Protein AF-A0A351GF14-F1 (afdb_monomer)

Secondary structure (DSSP, 8-state):
-TTHHHHHHHHHHHHTSSHHHHHHHHHHHHHHHHHHHHHHHHHHHHHT-----------SS-TTTT---

pLDDT: mean 87.37, std 11.58, range [57.06, 98.38]

Foldseek 3Di:
DVCPVVVVVVVCCVQVVPPVNVCCVVVVVVVVVVVVVVVVVVVVVVVVPPPPPPDDDDDPPCPCPVVDD

Sequence (69 aa):
MNNIGIITGREYFTRVKKKSFILMTLLTPLLITAFYGIVIWVSVGQSSTVENQNIVVVDHSGIFMNKLE

Mean predicted aligned error: 10.01 Å

Structure (mmCIF, N/CA/C/O backbone):
data_AF-A0A351GF14-F1
#
_entry.id   AF-A0A351GF14-F1
#
loop_
_atom_site.group_PDB
_atom_site.id
_atom_site.type_symbol
_atom_site.label_atom_id
_atom_site.label_alt_id
_atom_site.label_comp_id
_atom_site.label_asym_id
_atom_site.label_entity_id
_atom_site.label_seq_id
_atom_site.pdbx_PDB_ins_code
_atom_site.Cartn_x
_atom_site.Cartn_y
_atom_site.Cartn_z
_atom_site.occupancy
_atom_site.B_iso_or_equiv
_atom_site.auth_seq_id
_atom_site.auth_comp_id
_atom_site.auth_asym_id
_atom_site.auth_atom_id
_atom_site.pdbx_PDB_model_num
ATOM 1 N N . MET A 1 1 ? -26.818 -16.361 20.319 1.00 64.81 1 MET A N 1
ATOM 2 C CA . MET A 1 1 ? -26.686 -15.541 19.087 1.00 64.81 1 MET A CA 1
ATOM 3 C C . MET A 1 1 ? -27.140 -14.086 19.264 1.00 64.81 1 MET A C 1
ATOM 5 O O . MET A 1 1 ? -26.770 -13.260 18.446 1.00 64.81 1 MET A O 1
ATOM 9 N N . ASN A 1 2 ? -27.847 -13.732 20.347 1.00 80.19 2 ASN A N 1
ATOM 10 C CA . ASN A 1 2 ? -28.395 -12.381 20.555 1.00 80.19 2 ASN A CA 1
ATOM 11 C C . ASN A 1 2 ? -27.358 -11.254 20.765 1.00 80.19 2 ASN A C 1
ATOM 13 O O . ASN A 1 2 ? -27.682 -10.084 20.607 1.00 80.19 2 ASN A O 1
ATOM 17 N N . ASN A 1 3 ? -26.109 -11.590 21.110 1.00 89.94 3 ASN A N 1
ATOM 18 C CA . ASN A 1 3 ? -25.102 -10.603 21.531 1.00 89.94 3 ASN A CA 1
ATOM 19 C C . ASN A 1 3 ? -24.080 -10.241 20.443 1.00 89.94 3 ASN A C 1
ATOM 21 O O . ASN A 1 3 ? -23.207 -9.411 20.685 1.00 89.94 3 ASN A O 1
ATOM 25 N N . ILE A 1 4 ? -24.166 -10.850 19.255 1.00 93.44 4 ILE A N 1
ATOM 26 C CA . ILE A 1 4 ? -23.164 -10.685 18.189 1.00 93.44 4 ILE A CA 1
ATOM 27 C C . ILE A 1 4 ? -23.023 -9.210 17.796 1.00 93.44 4 ILE A 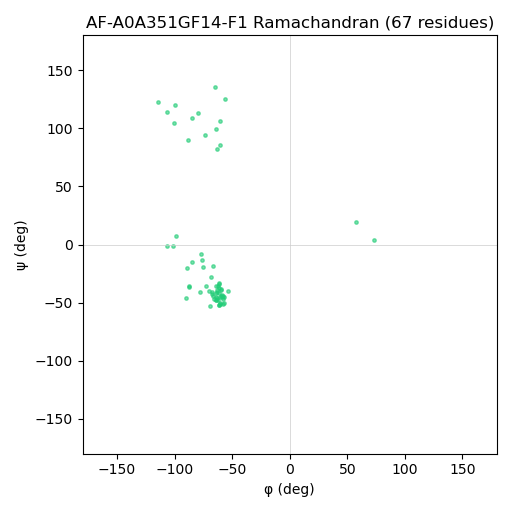C 1
ATOM 29 O O . ILE A 1 4 ? -21.911 -8.694 17.780 1.00 93.44 4 ILE A O 1
ATOM 33 N N . GLY A 1 5 ? -24.136 -8.499 17.587 1.00 93.88 5 GLY A N 1
ATOM 34 C CA . GLY A 1 5 ? -24.102 -7.078 17.221 1.00 93.88 5 GLY A CA 1
ATOM 35 C C . GLY A 1 5 ? -23.441 -6.186 18.279 1.00 93.88 5 GLY A C 1
ATOM 36 O O . GLY A 1 5 ? -22.685 -5.278 17.938 1.00 93.88 5 GLY A O 1
ATOM 37 N N . ILE A 1 6 ? -23.655 -6.481 19.566 1.00 94.81 6 ILE A N 1
ATOM 38 C CA . ILE A 1 6 ? -23.055 -5.733 20.683 1.00 94.81 6 ILE A CA 1
ATOM 39 C C . ILE A 1 6 ? -21.536 -5.940 20.702 1.00 94.81 6 ILE A C 1
ATOM 41 O O . ILE A 1 6 ? -20.773 -4.984 20.846 1.00 94.81 6 ILE A O 1
ATOM 45 N N . ILE A 1 7 ? -21.096 -7.186 20.516 1.00 94.31 7 ILE A N 1
ATOM 46 C CA . ILE A 1 7 ? -19.677 -7.554 20.498 1.00 94.31 7 ILE A CA 1
ATOM 47 C C . ILE A 1 7 ? -18.983 -6.919 19.287 1.00 94.31 7 ILE A C 1
ATOM 49 O O . ILE A 1 7 ? -17.949 -6.269 19.445 1.00 94.31 7 ILE A O 1
ATOM 53 N N . THR A 1 8 ? -19.580 -7.024 18.095 1.00 93.62 8 THR A N 1
ATOM 54 C CA . THR A 1 8 ? -19.044 -6.421 16.868 1.00 93.62 8 THR A CA 1
ATOM 55 C C . THR A 1 8 ? -18.954 -4.902 16.973 1.00 93.62 8 THR A C 1
ATOM 57 O O . THR A 1 8 ? -17.937 -4.335 16.582 1.00 93.62 8 THR A O 1
ATOM 60 N N . GLY A 1 9 ? -19.964 -4.234 17.540 1.00 94.19 9 GLY A N 1
ATOM 61 C CA . GLY A 1 9 ? -19.926 -2.788 17.755 1.00 94.19 9 GLY A CA 1
ATOM 62 C C . GLY A 1 9 ? -18.731 -2.375 18.613 1.00 94.19 9 GLY A C 1
ATOM 63 O O . GLY A 1 9 ? -17.931 -1.534 1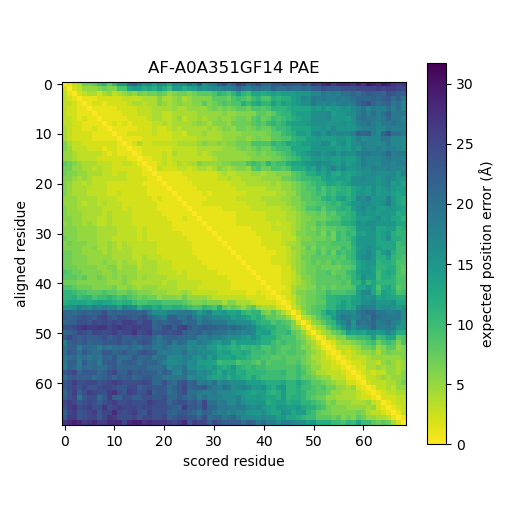8.201 1.00 94.19 9 GLY A O 1
ATOM 64 N N . ARG A 1 10 ? -18.553 -3.013 19.776 1.00 95.00 10 ARG A N 1
ATOM 65 C CA . ARG A 1 10 ? -17.440 -2.726 20.697 1.00 95.00 10 ARG A CA 1
ATOM 66 C C . ARG A 1 10 ? -16.071 -2.927 20.037 1.00 95.00 10 ARG A C 1
ATOM 68 O O . ARG A 1 10 ? -15.185 -2.079 20.173 1.00 95.00 10 ARG A O 1
ATOM 75 N N . GLU A 1 11 ? -15.924 -4.008 19.279 1.00 94.31 11 GLU A N 1
ATOM 76 C CA . GLU A 1 11 ? -14.689 -4.319 18.559 1.00 94.31 11 GLU A CA 1
ATOM 77 C C . GLU A 1 11 ? -14.415 -3.321 17.426 1.00 94.31 11 GLU A C 1
ATOM 79 O O . GLU A 1 11 ? -13.286 -2.858 17.260 1.00 94.31 11 GLU A O 1
ATOM 84 N N . TYR A 1 12 ? -15.453 -2.917 16.689 1.00 94.19 12 TYR A N 1
ATOM 85 C CA . TYR A 1 12 ? -15.355 -1.927 15.620 1.00 94.19 12 TYR A CA 1
ATOM 86 C C . TYR A 1 12 ? -14.896 -0.565 16.149 1.00 94.19 12 TYR A C 1
ATOM 88 O O . TYR A 1 12 ? -13.955 0.018 15.610 1.00 94.19 12 TYR A O 1
ATOM 96 N N . PHE A 1 13 ? -15.489 -0.064 17.239 1.00 93.88 13 PHE A N 1
ATOM 97 C CA . PHE A 1 13 ? -15.051 1.198 17.848 1.00 93.88 13 PHE A CA 1
ATOM 98 C C . PHE A 1 13 ? -13.598 1.135 18.329 1.00 93.88 13 PHE A C 1
ATOM 100 O O . PHE A 1 13 ? -12.878 2.124 18.228 1.00 93.88 13 PHE A O 1
ATOM 107 N N . THR A 1 14 ? -13.145 -0.027 18.797 1.00 94.19 14 THR A N 1
ATOM 108 C CA . THR A 1 14 ? -11.778 -0.200 19.302 1.00 94.19 14 THR A CA 1
ATOM 109 C C . THR A 1 14 ? -10.759 -0.322 18.167 1.00 94.19 14 THR A C 1
ATOM 111 O O . THR A 1 14 ? -9.674 0.259 18.228 1.00 94.19 14 THR A O 1
ATOM 114 N N . ARG A 1 15 ? -11.093 -1.053 17.097 1.00 91.94 15 ARG A N 1
ATOM 115 C CA . ARG A 1 15 ? -10.167 -1.320 15.990 1.00 91.94 15 ARG A CA 1
ATOM 116 C C . ARG A 1 15 ? -10.225 -0.283 14.884 1.00 91.94 15 ARG A C 1
ATOM 118 O O . ARG A 1 15 ? -9.169 0.147 14.440 1.00 91.94 15 ARG A O 1
ATOM 125 N N . VAL A 1 16 ? -11.419 0.110 14.446 1.00 93.12 16 VAL A N 1
ATOM 126 C CA . VAL A 1 16 ? -11.612 0.931 13.242 1.00 93.12 16 VAL A CA 1
ATOM 127 C C . VAL A 1 16 ? -11.519 2.423 13.540 1.00 93.12 16 VAL A C 1
ATOM 129 O O . VAL A 1 16 ? -10.939 3.156 12.747 1.00 93.12 16 VAL A O 1
ATOM 132 N N . LYS A 1 17 ? -11.998 2.895 14.701 1.00 90.50 17 LYS A N 1
ATOM 133 C CA . LYS A 1 17 ? -11.866 4.322 15.067 1.00 90.50 17 LYS A CA 1
ATOM 134 C C . LYS A 1 17 ? -10.475 4.724 15.563 1.00 90.50 17 LYS A C 1
ATOM 136 O O . L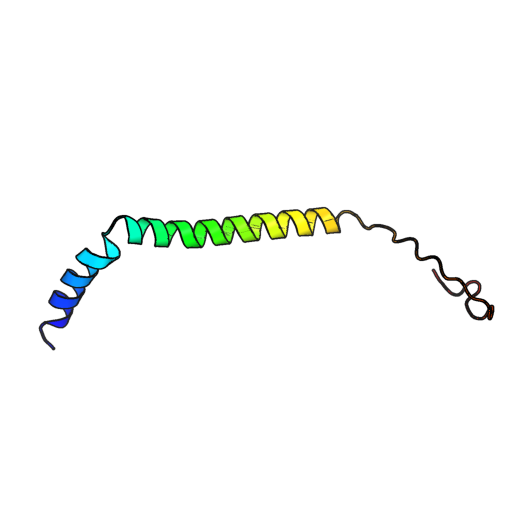YS A 1 17 ? -10.229 5.917 15.750 1.00 90.50 17 LYS A O 1
ATOM 141 N N . LYS A 1 18 ? -9.548 3.785 15.790 1.00 95.00 18 LYS A N 1
ATOM 142 C CA . LYS A 1 18 ? -8.183 4.157 16.188 1.00 95.00 18 LYS A CA 1
ATOM 143 C C . LYS A 1 18 ? -7.520 4.926 15.038 1.00 95.00 18 LYS A C 1
ATOM 145 O O . LYS A 1 18 ? -7.564 4.492 13.887 1.00 95.00 18 LYS A O 1
ATOM 150 N N . LYS A 1 19 ? -6.836 6.031 15.351 1.00 93.75 19 LYS A N 1
ATOM 151 C CA . LYS A 1 19 ? -6.162 6.874 14.341 1.00 93.75 19 LYS A CA 1
ATOM 152 C C . LYS A 1 19 ? -5.203 6.072 13.457 1.00 93.75 19 LYS A C 1
ATOM 154 O O . LYS A 1 19 ? -5.180 6.265 12.251 1.00 93.75 19 LYS A O 1
ATOM 159 N N . SER A 1 20 ? -4.470 5.127 14.050 1.00 95.12 20 SER A N 1
ATOM 160 C CA . SER A 1 20 ? -3.550 4.244 13.322 1.00 95.12 20 SER A CA 1
ATOM 161 C C . SER A 1 20 ? -4.251 3.352 12.289 1.00 95.12 20 SER 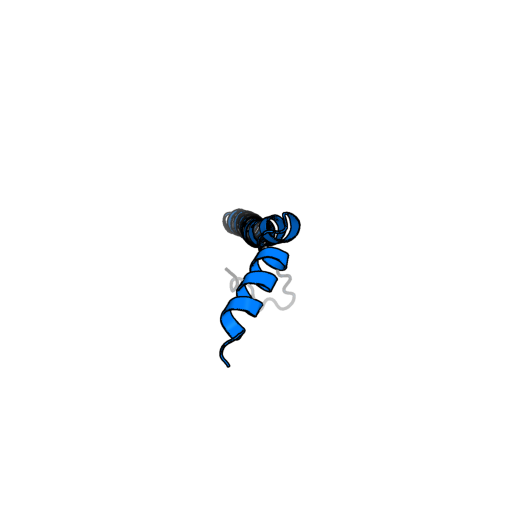A C 1
ATOM 163 O O . SER A 1 20 ? -3.674 3.124 11.235 1.00 95.12 20 SER A O 1
ATOM 165 N N . PHE A 1 21 ? -5.473 2.870 12.550 1.00 95.50 21 PHE A N 1
ATOM 166 C CA . PHE A 1 21 ? -6.207 2.043 11.586 1.00 95.50 21 PHE A CA 1
ATOM 167 C C . PHE A 1 21 ? -6.618 2.882 10.392 1.00 95.50 21 PHE A C 1
ATOM 169 O O . PHE A 1 21 ? -6.253 2.552 9.276 1.00 95.50 21 PHE A O 1
ATOM 176 N N . ILE A 1 22 ? -7.290 4.008 10.646 1.00 95.12 22 ILE A N 1
ATOM 177 C CA . ILE A 1 22 ? -7.743 4.921 9.593 1.00 95.12 22 ILE A CA 1
ATOM 178 C C . ILE A 1 22 ? -6.555 5.384 8.748 1.00 95.12 22 ILE A C 1
ATOM 180 O O . ILE A 1 22 ? -6.622 5.355 7.522 1.00 95.12 22 ILE A O 1
ATOM 184 N N . LEU A 1 23 ? -5.448 5.753 9.401 1.00 96.75 23 LEU A N 1
ATOM 185 C CA . LEU A 1 23 ? -4.241 6.180 8.710 1.00 96.75 23 LEU A CA 1
ATOM 186 C C . LEU A 1 23 ? -3.687 5.065 7.822 1.00 96.75 23 LEU A C 1
ATOM 188 O O . LEU A 1 23 ? -3.493 5.303 6.642 1.00 96.75 23 LEU A O 1
ATOM 192 N N . MET A 1 24 ? -3.477 3.854 8.344 1.00 96.25 24 MET A N 1
ATOM 193 C CA . MET A 1 24 ? -2.933 2.744 7.551 1.00 96.25 24 MET A CA 1
ATOM 194 C C . MET A 1 24 ? -3.875 2.324 6.416 1.00 96.25 24 MET A C 1
ATOM 196 O O . MET A 1 24 ? -3.419 2.117 5.296 1.00 96.25 24 MET A O 1
ATOM 200 N N . THR A 1 25 ? -5.185 2.263 6.667 1.00 95.69 25 THR A N 1
ATOM 201 C CA . THR A 1 25 ? -6.188 1.904 5.655 1.00 95.69 25 THR A CA 1
ATOM 202 C C . THR A 1 25 ? -6.210 2.883 4.484 1.00 95.69 25 THR A C 1
ATOM 204 O O . THR A 1 25 ? -6.450 2.455 3.362 1.00 95.69 25 THR A O 1
ATOM 207 N N . LEU A 1 26 ? -5.945 4.172 4.713 1.00 96.94 26 LEU A N 1
ATOM 208 C CA . LEU A 1 26 ? -5.858 5.171 3.642 1.00 96.94 26 LEU A CA 1
ATOM 209 C C . LEU A 1 26 ? -4.452 5.261 3.034 1.00 96.94 26 LEU A C 1
ATOM 211 O O . LEU A 1 26 ? -4.310 5.439 1.826 1.00 96.94 26 LEU A O 1
ATOM 215 N N . LEU A 1 27 ? -3.413 5.113 3.857 1.00 97.81 27 LEU A N 1
ATOM 216 C CA . LEU A 1 27 ? -2.019 5.222 3.439 1.00 97.81 27 LEU A CA 1
ATOM 217 C C . LEU A 1 27 ? -1.629 4.076 2.503 1.00 97.81 27 LEU A C 1
ATOM 219 O O . LEU A 1 27 ? -0.967 4.316 1.501 1.00 97.81 27 LEU A O 1
ATOM 223 N N . THR A 1 28 ? -2.044 2.839 2.793 1.00 97.50 28 THR A N 1
ATOM 224 C CA . THR A 1 28 ? -1.655 1.672 1.988 1.00 97.50 28 THR A CA 1
ATOM 225 C C . THR A 1 28 ? -2.138 1.764 0.532 1.00 97.50 28 THR A C 1
ATOM 227 O O . THR A 1 28 ? -1.289 1.665 -0.353 1.00 97.50 28 THR A O 1
ATOM 230 N N . PRO A 1 29 ? -3.429 2.014 0.227 1.00 97.50 29 PRO A N 1
ATOM 231 C CA . PRO A 1 29 ? -3.880 2.212 -1.151 1.00 97.50 29 PRO A CA 1
ATOM 232 C C . PRO A 1 29 ? -3.186 3.391 -1.836 1.00 97.50 29 PRO A C 1
ATOM 234 O O . PRO A 1 29 ? -2.830 3.295 -3.005 1.00 97.50 29 PRO A O 1
ATOM 237 N N . LEU A 1 30 ? -2.954 4.490 -1.110 1.00 98.38 30 LEU A N 1
ATOM 238 C CA . LEU A 1 30 ? -2.288 5.673 -1.653 1.00 98.38 30 LEU A CA 1
ATOM 239 C C . LEU A 1 30 ? -0.844 5.360 -2.058 1.00 98.38 30 LEU A C 1
ATOM 241 O O . LEU A 1 30 ? -0.431 5.710 -3.161 1.00 98.38 30 LEU A O 1
ATOM 245 N N . LEU A 1 31 ? -0.101 4.651 -1.205 1.00 98.25 31 LEU A N 1
ATOM 246 C CA . LEU A 1 31 ? 1.261 4.210 -1.503 1.00 98.25 31 LEU A CA 1
ATOM 247 C C . LEU A 1 31 ? 1.303 3.252 -2.695 1.00 98.25 31 LEU A C 1
ATOM 249 O O . LEU A 1 31 ? 2.182 3.391 -3.539 1.00 98.25 31 LEU A O 1
ATOM 253 N N . ILE A 1 32 ? 0.347 2.321 -2.797 1.00 98.06 32 ILE A N 1
ATOM 254 C CA . ILE A 1 32 ? 0.240 1.404 -3.941 1.00 98.06 32 ILE A CA 1
ATOM 255 C C . ILE A 1 32 ? 0.022 2.195 -5.235 1.00 98.06 32 ILE A C 1
ATOM 257 O O . ILE A 1 32 ? 0.760 2.005 -6.200 1.00 98.06 32 ILE A O 1
ATOM 261 N N . THR A 1 33 ? -0.948 3.111 -5.249 1.00 98.31 33 THR A N 1
ATOM 262 C CA . THR A 1 33 ? -1.240 3.955 -6.416 1.00 98.31 33 THR A CA 1
ATOM 263 C C . THR A 1 33 ? -0.035 4.809 -6.806 1.00 98.31 33 THR A C 1
ATOM 265 O O . THR A 1 33 ? 0.307 4.878 -7.984 1.00 98.31 33 THR A O 1
ATOM 268 N N . ALA A 1 34 ? 0.643 5.422 -5.833 1.00 98.25 34 ALA A N 1
ATOM 269 C CA . ALA A 1 34 ? 1.838 6.222 -6.083 1.00 98.25 34 ALA A CA 1
ATOM 270 C C . ALA A 1 34 ? 2.981 5.375 -6.663 1.00 98.25 34 ALA A C 1
ATOM 272 O O . ALA A 1 34 ? 3.592 5.765 -7.655 1.00 98.25 34 ALA A O 1
ATOM 273 N N . PHE A 1 35 ? 3.237 4.199 -6.086 1.00 98.31 35 PHE A N 1
ATOM 274 C CA . PHE A 1 35 ? 4.278 3.287 -6.550 1.00 98.31 35 PHE A CA 1
ATOM 275 C C . PHE A 1 35 ? 4.034 2.833 -7.993 1.00 98.31 35 PHE A C 1
ATOM 277 O O . PHE A 1 35 ? 4.908 2.993 -8.842 1.00 98.31 35 PHE A O 1
ATOM 284 N N . TYR A 1 36 ? 2.831 2.337 -8.298 1.00 97.75 36 TYR A N 1
ATOM 285 C CA . TYR A 1 36 ? 2.488 1.939 -9.665 1.00 97.75 36 TYR A CA 1
ATOM 286 C C . TYR A 1 36 ? 2.494 3.121 -10.635 1.00 97.75 36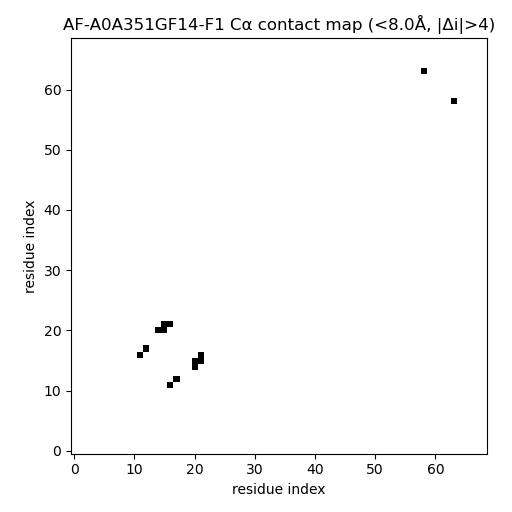 TYR A C 1
ATOM 288 O O . TYR A 1 36 ? 2.934 2.959 -11.770 1.00 97.75 36 TYR A O 1
ATOM 296 N N . GLY A 1 37 ? 2.071 4.309 -10.197 1.00 97.44 37 GLY A N 1
ATOM 297 C CA . GLY A 1 37 ? 2.155 5.527 -11.001 1.00 97.44 37 GLY A CA 1
ATOM 298 C C . GLY A 1 37 ? 3.589 5.843 -11.431 1.00 97.44 37 GLY A C 1
ATOM 299 O O . GLY A 1 37 ? 3.823 6.118 -12.606 1.00 97.44 37 GLY A O 1
ATOM 300 N N . ILE A 1 38 ? 4.556 5.730 -10.514 1.00 97.12 38 ILE A N 1
ATOM 301 C CA . ILE A 1 38 ? 5.983 5.913 -10.821 1.00 97.12 38 ILE A CA 1
ATOM 302 C C . ILE A 1 38 ? 6.468 4.842 -11.801 1.00 97.12 38 ILE A C 1
ATOM 304 O O . ILE A 1 38 ? 7.107 5.180 -12.794 1.00 97.12 38 ILE A O 1
ATOM 308 N N . VAL A 1 39 ? 6.155 3.567 -11.548 1.00 96.50 39 VAL A N 1
ATOM 309 C CA . VAL A 1 39 ? 6.565 2.457 -12.426 1.00 96.50 39 VAL A CA 1
ATOM 310 C C . VAL A 1 39 ? 6.057 2.681 -13.848 1.00 96.50 39 VAL A C 1
ATOM 312 O O . VAL A 1 39 ? 6.845 2.654 -14.787 1.00 96.50 39 VAL A O 1
ATOM 315 N N . ILE A 1 40 ? 4.764 2.975 -14.007 1.00 95.56 40 ILE A N 1
ATOM 316 C CA . ILE A 1 40 ? 4.151 3.234 -15.314 1.00 95.56 40 ILE A CA 1
ATOM 317 C C . ILE A 1 40 ? 4.808 4.440 -15.989 1.00 95.56 40 ILE A C 1
ATOM 319 O O . ILE A 1 40 ? 5.143 4.365 -17.169 1.00 95.56 40 ILE A O 1
ATOM 323 N N . TRP A 1 41 ? 5.026 5.534 -15.255 1.00 93.88 41 TRP A N 1
ATOM 324 C CA . TRP A 1 41 ? 5.661 6.734 -15.797 1.00 93.88 41 TRP A CA 1
ATOM 325 C C . TRP A 1 41 ? 7.070 6.450 -16.339 1.00 93.88 41 TRP A C 1
ATOM 327 O O . TRP A 1 41 ? 7.382 6.847 -17.462 1.00 93.88 41 TRP A O 1
ATOM 337 N N . VAL A 1 42 ? 7.890 5.699 -15.595 1.00 92.94 42 VAL A N 1
ATOM 338 C CA . VAL A 1 42 ? 9.230 5.286 -16.047 1.00 92.94 42 VAL A CA 1
ATOM 339 C C . VAL A 1 42 ? 9.141 4.367 -17.267 1.00 92.94 42 VAL A C 1
ATOM 341 O O . VAL A 1 42 ? 9.832 4.600 -18.257 1.00 92.94 42 VAL A O 1
ATOM 344 N N . SER A 1 43 ? 8.282 3.345 -17.234 1.00 90.00 43 SER A N 1
ATOM 345 C CA . SER A 1 43 ? 8.156 2.378 -18.332 1.00 90.00 43 SER A CA 1
ATOM 346 C C . SER A 1 43 ? 7.670 3.017 -19.638 1.00 90.00 43 SER A C 1
ATOM 348 O O . SER A 1 43 ? 8.170 2.681 -20.712 1.00 90.00 43 SER A O 1
ATOM 350 N N . VAL A 1 44 ? 6.729 3.962 -19.565 1.00 87.44 44 VAL A N 1
ATOM 351 C CA . VAL A 1 44 ? 6.247 4.713 -20.737 1.00 87.44 44 VAL A CA 1
ATOM 352 C C . VAL A 1 44 ? 7.319 5.678 -21.253 1.00 87.44 44 VAL A C 1
ATOM 354 O O . VAL A 1 44 ? 7.522 5.795 -22.463 1.00 87.44 44 VAL A O 1
ATOM 357 N N . GLY A 1 45 ? 8.053 6.332 -20.348 1.00 81.06 45 GLY A N 1
ATOM 358 C CA . GLY A 1 45 ? 9.181 7.188 -20.715 1.00 81.06 45 GLY A CA 1
ATOM 359 C C . GLY A 1 45 ? 10.276 6.436 -21.480 1.00 81.06 45 GLY A C 1
ATOM 360 O O . GLY A 1 45 ? 10.815 6.964 -22.446 1.00 81.06 45 GLY A O 1
ATOM 361 N N . GLN A 1 46 ? 10.561 5.185 -21.103 1.00 71.50 46 GLN A N 1
ATOM 362 C CA . GLN A 1 46 ? 11.559 4.343 -21.776 1.00 71.50 46 GLN A CA 1
ATOM 363 C C . GLN A 1 46 ? 11.101 3.829 -23.146 1.00 71.50 46 GLN A C 1
ATOM 365 O O . GLN A 1 46 ? 11.905 3.747 -24.065 1.00 71.50 46 GLN A O 1
ATOM 370 N N . SER A 1 47 ? 9.815 3.518 -23.316 1.00 62.88 47 SER A N 1
ATOM 371 C CA . SER A 1 47 ? 9.284 2.960 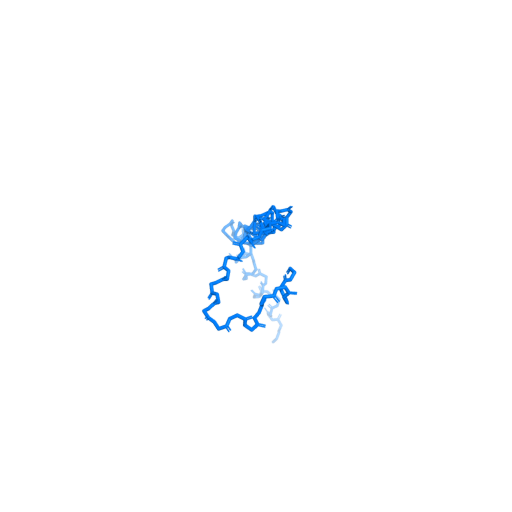-24.573 1.00 62.88 47 SER A CA 1
ATOM 372 C C . SER A 1 47 ? 9.111 3.991 -25.696 1.00 62.88 47 SER A C 1
ATOM 374 O O . SER A 1 47 ? 8.963 3.613 -26.855 1.00 62.88 47 SER A O 1
ATOM 376 N N . SER A 1 48 ? 9.176 5.289 -25.379 1.00 59.00 48 SER A N 1
ATOM 377 C CA . SER A 1 48 ? 9.205 6.365 -26.385 1.00 59.00 48 SER A CA 1
ATOM 378 C C . SER A 1 48 ? 10.571 6.493 -27.069 1.00 59.00 48 SER A C 1
ATOM 380 O O . SER A 1 48 ? 10.666 7.041 -28.167 1.00 59.00 48 SER A O 1
ATOM 382 N N . THR A 1 49 ? 11.623 5.954 -26.451 1.00 57.06 49 THR A N 1
ATOM 383 C CA . THR A 1 49 ? 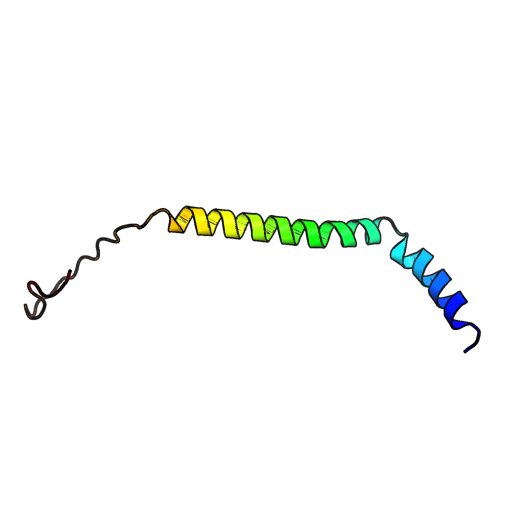12.910 5.752 -27.105 1.00 57.06 49 THR A CA 1
ATOM 384 C C . THR A 1 49 ? 12.861 4.379 -27.757 1.00 57.06 49 THR A C 1
ATOM 386 O O . THR A 1 49 ? 13.222 3.372 -27.152 1.00 57.06 49 THR A O 1
ATOM 389 N N . VAL A 1 50 ? 12.416 4.320 -29.013 1.00 60.22 50 VAL A N 1
ATOM 390 C CA . VAL A 1 50 ? 12.875 3.255 -29.910 1.00 60.22 50 VAL A CA 1
ATOM 391 C C . VAL A 1 50 ? 14.376 3.488 -30.047 1.00 60.22 50 VAL A C 1
ATOM 393 O O . VAL A 1 50 ? 14.833 4.202 -30.936 1.00 60.22 50 VAL A O 1
ATOM 396 N N . GLU A 1 51 ? 15.152 3.004 -29.077 1.00 62.31 51 GLU A N 1
ATOM 397 C CA . GLU A 1 51 ? 16.587 2.900 -29.246 1.00 62.31 51 GLU A CA 1
ATOM 398 C C . GLU A 1 51 ? 16.744 1.961 -30.431 1.00 62.31 51 GLU A C 1
ATOM 400 O O . GLU A 1 51 ? 16.473 0.765 -30.323 1.00 62.31 51 GLU A O 1
ATOM 405 N N . ASN A 1 52 ? 17.116 2.513 -31.585 1.00 65.00 52 ASN A N 1
ATOM 406 C CA . ASN A 1 52 ? 17.694 1.729 -32.661 1.00 65.00 52 ASN A CA 1
ATOM 407 C C . ASN A 1 52 ? 18.967 1.113 -32.083 1.00 65.00 52 ASN A C 1
ATOM 409 O O . ASN A 1 52 ? 20.049 1.698 -32.137 1.00 65.00 52 ASN A O 1
ATOM 413 N N . GLN A 1 53 ? 18.792 -0.030 -31.426 1.00 69.81 53 GLN A N 1
ATOM 414 C CA . GLN A 1 53 ? 19.844 -0.834 -30.846 1.00 69.81 53 GLN A CA 1
ATOM 415 C C . GLN A 1 53 ? 20.687 -1.299 -32.029 1.00 69.81 53 GLN A C 1
ATOM 417 O O . GLN A 1 53 ? 20.295 -2.189 -32.779 1.00 69.81 53 GLN A O 1
ATOM 422 N N . ASN A 1 54 ? 21.811 -0.619 -32.255 1.00 73.81 54 ASN A N 1
ATOM 423 C CA . ASN A 1 54 ? 22.730 -0.970 -33.324 1.00 73.81 54 ASN A CA 1
ATOM 424 C C . ASN A 1 54 ? 23.462 -2.249 -32.905 1.00 73.81 54 ASN A C 1
ATOM 426 O O . ASN A 1 54 ? 24.424 -2.211 -32.135 1.00 73.81 54 ASN A O 1
ATOM 430 N N . ILE A 1 55 ? 22.937 -3.391 -33.347 1.00 80.38 55 ILE A N 1
ATOM 431 C CA . ILE A 1 55 ? 23.518 -4.702 -33.078 1.00 80.38 55 ILE A CA 1
ATOM 432 C C . ILE A 1 55 ? 24.591 -4.954 -34.134 1.00 80.38 55 ILE A C 1
ATOM 434 O O . ILE A 1 55 ? 24.298 -5.206 -35.301 1.00 80.38 55 ILE A O 1
ATOM 438 N N . VAL A 1 56 ? 25.853 -4.910 -33.713 1.00 82.00 56 VAL A N 1
ATOM 439 C CA . VAL A 1 56 ? 26.980 -5.261 -34.579 1.00 82.00 56 VAL A CA 1
ATOM 440 C C . VAL A 1 56 ? 27.108 -6.779 -34.632 1.00 82.00 56 VAL A C 1
ATOM 442 O O . VAL A 1 56 ? 27.442 -7.422 -33.637 1.00 82.00 56 VAL A O 1
ATOM 445 N N . VAL A 1 57 ? 26.860 -7.354 -35.807 1.00 84.50 57 VAL A N 1
ATOM 446 C CA . VAL A 1 57 ? 27.025 -8.788 -36.065 1.00 84.50 57 VAL A CA 1
ATOM 447 C C . VAL A 1 57 ? 28.358 -9.021 -36.773 1.00 84.50 57 VAL A C 1
ATOM 449 O O . VAL A 1 57 ? 28.588 -8.503 -37.863 1.00 84.50 57 VAL A O 1
ATOM 452 N N . VAL A 1 58 ? 29.242 -9.811 -36.158 1.00 85.50 58 VAL A N 1
ATOM 453 C CA . VAL A 1 58 ? 30.515 -10.231 -36.764 1.00 85.50 58 VAL A CA 1
ATOM 454 C C . VAL A 1 58 ? 30.348 -11.648 -37.304 1.00 85.50 58 VAL A C 1
ATOM 456 O O . VAL A 1 58 ? 30.318 -12.610 -36.539 1.00 85.50 58 VAL A O 1
ATOM 459 N N . ASP A 1 59 ? 30.225 -11.773 -38.626 1.00 87.00 59 ASP A N 1
ATOM 460 C CA . ASP A 1 59 ? 30.111 -13.060 -39.315 1.00 87.00 59 ASP A CA 1
ATOM 461 C C . ASP A 1 59 ? 31.408 -13.398 -40.060 1.00 87.00 59 ASP A C 1
ATOM 463 O O . ASP A 1 59 ? 31.778 -12.748 -41.036 1.00 87.00 59 ASP A O 1
ATOM 467 N N . HIS A 1 60 ? 32.090 -14.452 -39.612 1.00 87.25 60 HIS A N 1
ATOM 468 C CA . HIS A 1 60 ? 33.293 -14.975 -40.265 1.00 87.25 60 HIS A CA 1
ATOM 469 C C . HIS A 1 60 ? 32.988 -15.948 -41.416 1.00 87.25 60 HIS A C 1
ATOM 471 O O . HIS A 1 60 ? 33.880 -16.259 -42.201 1.00 87.25 60 HIS A O 1
ATOM 477 N N . SER A 1 61 ? 31.754 -16.452 -41.508 1.00 89.56 61 SER A N 1
ATOM 478 C CA . SER A 1 61 ? 31.327 -17.430 -42.516 1.00 89.56 61 SER A CA 1
ATOM 479 C C . SER A 1 61 ? 30.795 -16.788 -43.803 1.00 89.56 61 SER A C 1
ATOM 481 O O . SER A 1 61 ? 30.765 -17.440 -44.845 1.00 89.56 61 SER A O 1
ATOM 483 N N . GLY A 1 62 ? 30.387 -15.515 -43.745 1.00 83.06 62 GLY A N 1
ATOM 484 C CA . GLY A 1 62 ? 29.838 -14.751 -44.871 1.00 83.06 62 GLY A CA 1
ATOM 485 C C . GLY A 1 62 ? 28.414 -15.148 -45.281 1.00 83.06 62 GLY A C 1
ATOM 486 O O . GLY A 1 62 ? 27.885 -14.612 -46.254 1.00 83.06 62 GLY A O 1
ATOM 487 N N . ILE A 1 63 ? 27.780 -16.072 -44.555 1.00 86.56 63 ILE A N 1
ATOM 488 C CA . ILE A 1 63 ? 26.451 -16.622 -44.858 1.00 86.56 63 ILE A CA 1
ATOM 489 C C . ILE A 1 63 ? 25.356 -15.558 -44.678 1.00 86.56 63 ILE A C 1
ATOM 491 O O . ILE A 1 63 ? 24.324 -15.605 -45.354 1.00 86.56 63 ILE A O 1
ATOM 495 N N . PHE A 1 64 ? 25.584 -14.585 -43.792 1.00 84.12 64 PHE A N 1
ATOM 496 C CA . PHE A 1 64 ? 24.601 -13.562 -43.425 1.00 84.12 64 PHE A CA 1
ATOM 497 C C . PHE A 1 64 ? 24.790 -12.221 -44.151 1.00 84.12 64 PHE A C 1
ATOM 499 O O . PHE A 1 64 ? 24.074 -11.259 -43.867 1.00 84.12 64 PHE A O 1
ATOM 506 N N . MET A 1 65 ? 25.705 -12.151 -45.125 1.00 79.12 65 MET A N 1
ATOM 507 C CA . MET A 1 65 ? 25.921 -10.956 -45.945 1.00 79.12 65 MET A CA 1
ATOM 508 C C . MET A 1 65 ? 24.610 -10.536 -46.639 1.00 79.12 65 MET A C 1
ATOM 510 O O . MET A 1 65 ? 23.997 -11.343 -47.339 1.00 79.12 65 MET A O 1
ATOM 514 N N . ASN A 1 66 ? 24.173 -9.283 -46.454 1.00 77.19 66 ASN A N 1
ATOM 515 C CA . ASN A 1 66 ? 22.911 -8.739 -46.994 1.00 77.19 66 ASN A CA 1
ATOM 516 C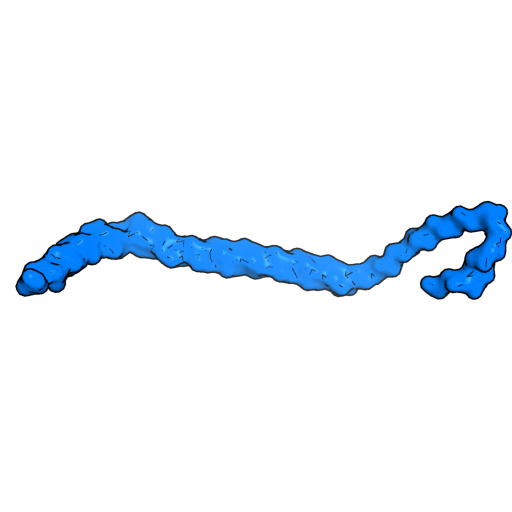 C . ASN A 1 66 ? 21.626 -9.489 -46.582 1.00 77.19 66 ASN A C 1
ATOM 518 O O . ASN A 1 66 ? 20.599 -9.353 -47.244 1.00 77.19 66 ASN A O 1
ATOM 522 N N . LYS A 1 67 ? 21.658 -10.290 -45.510 1.00 81.12 67 LYS A N 1
ATOM 523 C CA . LYS A 1 67 ? 20.471 -11.009 -45.008 1.00 81.12 67 LYS A CA 1
ATOM 524 C C . LYS A 1 67 ? 19.886 -10.440 -43.719 1.00 81.12 67 LYS A C 1
ATOM 526 O O . LYS A 1 67 ? 18.905 -10.986 -43.222 1.00 81.12 67 LY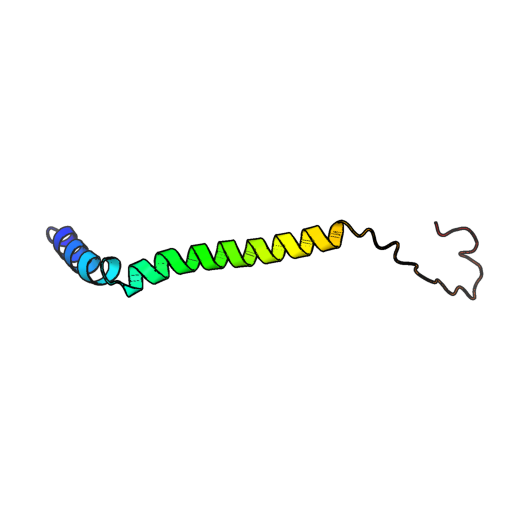S A O 1
ATOM 531 N N . LEU A 1 68 ? 20.498 -9.394 -43.177 1.00 76.69 68 LEU A N 1
ATOM 532 C CA . LEU A 1 68 ? 20.063 -8.723 -41.959 1.00 76.69 68 LEU A CA 1
ATOM 533 C C . LEU A 1 68 ? 19.617 -7.304 -42.339 1.00 76.69 68 LEU A C 1
ATOM 535 O O . LEU A 1 68 ? 20.398 -6.579 -42.958 1.00 76.69 68 LEU A O 1
ATOM 539 N N . GLU A 1 69 ? 18.366 -6.972 -42.014 1.00 64.50 69 GLU A N 1
ATOM 540 C CA . GLU A 1 69 ? 17.790 -5.616 -42.045 1.00 64.50 69 GLU A CA 1
ATOM 541 C C . GLU A 1 69 ? 17.802 -5.010 -40.640 1.00 64.50 69 GLU A C 1
ATOM 543 O O . GLU A 1 69 ? 17.508 -5.762 -39.678 1.00 64.50 69 GLU A O 1
#

Solvent-accessible surface area (backbone atoms only — not comparable to full-atom values): 4373 Å² total; per-residue (Å²): 125,90,56,54,67,62,54,50,49,56,49,43,59,62,53,55,68,33,67,70,41,51,48,48,68,54,44,52,59,50,51,50,53,52,51,51,50,52,52,51,52,52,54,55,62,53,66,73,53,76,69,81,73,82,78,85,81,89,70,93,81,61,84,62,69,92,68,72,134

Radius of gyration: 29.23 Å; Cα contacts (8 Å, |Δi|>4): 7; chains: 1; bounding box: 62×25×68 Å